Protein AF-A0A920SIL8-F1 (afdb_monomer_lite)

pLDDT: mean 77.58, std 11.58, range [43.81, 92.38]

Structure (mmCIF, N/CA/C/O backbone):
data_AF-A0A920SIL8-F1
#
_entry.id   AF-A0A920SIL8-F1
#
loop_
_atom_site.group_PDB
_atom_site.id
_atom_site.type_symbol
_atom_site.label_atom_id
_atom_site.label_alt_id
_atom_site.label_comp_id
_atom_site.label_asym_id
_atom_site.label_entity_id
_atom_site.label_seq_id
_atom_site.pdbx_PDB_ins_code
_atom_site.Cartn_x
_atom_site.Cartn_y
_atom_site.Cartn_z
_atom_site.occupancy
_atom_site.B_iso_or_equiv
_atom_site.auth_seq_id
_atom_site.auth_comp_id
_atom_site.auth_asym_id
_atom_site.auth_atom_id
_atom_site.pdbx_PDB_model_num
ATOM 1 N N . MET A 1 1 ? 18.986 7.764 -14.759 1.00 45.75 1 MET A N 1
ATOM 2 C CA . MET A 1 1 ? 19.215 9.223 -14.596 1.00 45.75 1 MET A CA 1
ATOM 3 C C . MET A 1 1 ? 18.585 10.033 -15.748 1.00 45.75 1 MET A C 1
ATOM 5 O O . MET A 1 1 ? 19.257 10.860 -16.344 1.00 45.75 1 MET A O 1
ATOM 9 N N . ALA A 1 2 ? 17.302 9.820 -16.078 1.00 46.94 2 ALA A N 1
ATOM 10 C CA . ALA A 1 2 ? 16.611 10.552 -17.161 1.00 46.94 2 ALA A CA 1
ATOM 11 C C . ALA A 1 2 ? 15.468 11.460 -16.655 1.00 46.94 2 ALA A C 1
ATOM 13 O O . ALA A 1 2 ? 15.134 12.445 -17.299 1.00 46.94 2 ALA A O 1
ATOM 14 N N . ALA A 1 3 ? 14.951 11.215 -15.445 1.00 43.81 3 ALA A N 1
ATOM 15 C CA . ALA A 1 3 ? 13.849 11.979 -14.848 1.00 43.81 3 ALA A CA 1
ATOM 16 C C . ALA A 1 3 ? 14.210 13.415 -14.400 1.00 43.81 3 ALA A C 1
ATOM 18 O O . ALA A 1 3 ? 13.351 14.145 -13.923 1.00 43.81 3 ALA A O 1
ATOM 19 N N . ARG A 1 4 ? 15.477 13.836 -14.528 1.00 55.31 4 ARG A N 1
ATOM 20 C CA . ARG A 1 4 ? 15.937 15.185 -14.144 1.00 55.31 4 ARG A CA 1
ATOM 21 C C . ARG A 1 4 ? 15.851 16.226 -15.269 1.00 55.31 4 ARG A C 1
ATOM 23 O O . ARG A 1 4 ? 16.152 17.382 -15.002 1.00 55.31 4 ARG A O 1
ATOM 30 N N . ARG A 1 5 ? 15.500 15.849 -16.506 1.00 60.78 5 ARG A N 1
ATOM 31 C CA . ARG A 1 5 ? 15.675 16.728 -17.681 1.00 60.78 5 ARG A CA 1
ATOM 32 C C . ARG A 1 5 ? 14.436 17.477 -18.172 1.00 60.78 5 ARG A C 1
ATOM 34 O O . ARG A 1 5 ? 14.576 18.254 -19.105 1.00 60.78 5 ARG A O 1
ATOM 41 N N . ASP A 1 6 ? 13.284 17.309 -17.531 1.00 65.69 6 ASP A N 1
ATOM 42 C CA . ASP A 1 6 ? 12.075 18.049 -17.896 1.00 65.69 6 ASP A CA 1
ATOM 43 C C . ASP A 1 6 ? 11.229 18.355 -16.639 1.00 65.69 6 ASP A C 1
ATOM 45 O O . ASP A 1 6 ? 10.632 17.444 -16.052 1.00 65.69 6 ASP A O 1
ATOM 49 N N . PRO A 1 7 ? 11.225 19.613 -16.159 1.00 67.19 7 PRO A N 1
ATOM 50 C CA . PRO A 1 7 ? 10.468 20.006 -14.976 1.00 67.19 7 PRO A CA 1
ATOM 51 C C . PRO A 1 7 ? 8.951 19.903 -15.182 1.00 67.19 7 PRO A C 1
ATOM 53 O O . PRO A 1 7 ? 8.238 19.667 -14.207 1.00 67.19 7 PRO A O 1
ATOM 56 N N . GLU A 1 8 ? 8.462 20.009 -16.420 1.00 70.31 8 GLU A N 1
ATOM 57 C CA . GLU A 1 8 ? 7.047 19.844 -16.744 1.00 70.31 8 GLU A CA 1
ATOM 58 C C . GLU A 1 8 ? 6.646 18.367 -16.653 1.00 70.31 8 GLU A C 1
ATOM 60 O O . GLU A 1 8 ? 5.655 18.027 -16.005 1.00 70.31 8 GLU A O 1
ATOM 65 N N . LEU A 1 9 ? 7.475 17.461 -17.182 1.00 71.12 9 LEU A N 1
ATOM 66 C CA . LEU A 1 9 ? 7.286 16.016 -17.010 1.00 71.12 9 LEU A CA 1
ATOM 67 C C . LEU A 1 9 ? 7.328 15.606 -15.530 1.00 71.12 9 LEU A C 1
ATOM 69 O O . LEU A 1 9 ? 6.517 14.795 -15.084 1.00 71.12 9 LEU A O 1
ATOM 73 N N . ALA A 1 10 ? 8.251 16.177 -14.751 1.00 71.25 10 ALA A N 1
ATOM 74 C CA . ALA A 1 10 ? 8.338 15.918 -13.317 1.00 71.25 10 ALA A CA 1
ATOM 75 C C . ALA A 1 10 ? 7.108 16.443 -12.556 1.00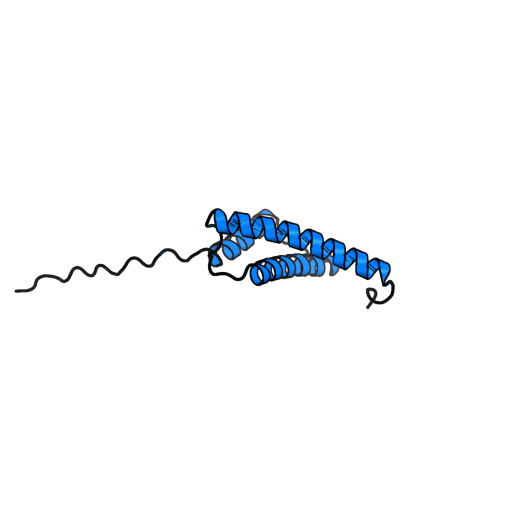 71.25 10 ALA A C 1
ATOM 77 O O . ALA A 1 10 ? 6.665 15.797 -11.607 1.00 71.25 10 ALA A O 1
ATOM 78 N N . ALA A 1 11 ? 6.548 17.592 -12.949 1.00 74.25 11 ALA A N 1
ATOM 79 C CA . ALA A 1 11 ? 5.302 18.106 -12.385 1.00 74.25 11 ALA A CA 1
ATOM 80 C C . ALA A 1 11 ? 4.125 17.173 -12.703 1.00 74.25 11 ALA A C 1
ATOM 82 O O . ALA A 1 11 ? 3.448 16.733 -11.778 1.00 74.25 11 ALA A O 1
ATOM 83 N N . ARG A 1 12 ? 3.966 16.760 -13.968 1.00 72.75 12 ARG A N 1
ATOM 84 C CA . ARG A 1 12 ? 2.901 15.833 -14.391 1.00 72.75 12 ARG A CA 1
ATOM 85 C C . ARG A 1 12 ? 3.007 14.458 -13.733 1.00 72.75 12 ARG A C 1
ATOM 87 O O . ARG A 1 12 ? 1.996 13.878 -13.357 1.00 72.75 12 ARG A O 1
ATOM 94 N N . LEU A 1 13 ? 4.221 13.933 -13.552 1.00 70.81 13 LEU A N 1
ATOM 95 C CA . LEU A 1 13 ? 4.444 12.685 -12.813 1.00 70.81 13 LEU A CA 1
ATOM 96 C C . LEU A 1 13 ? 4.065 12.822 -11.337 1.00 70.81 13 LEU A C 1
ATOM 98 O O . LEU A 1 13 ? 3.422 11.927 -10.798 1.00 70.81 13 LEU A O 1
ATOM 102 N N . ARG A 1 14 ? 4.437 13.928 -10.681 1.00 72.69 14 ARG A N 1
ATOM 103 C CA . ARG A 1 14 ? 4.042 14.182 -9.286 1.00 72.69 14 ARG A CA 1
ATOM 104 C C . ARG A 1 14 ? 2.534 14.317 -9.146 1.00 72.69 14 ARG A C 1
ATOM 106 O O . ARG A 1 14 ? 1.978 13.761 -8.211 1.00 72.69 14 ARG A O 1
ATOM 113 N N . GLU A 1 15 ? 1.895 15.018 -10.073 1.00 75.62 15 GLU A N 1
ATOM 114 C CA . GLU A 1 15 ? 0.446 15.198 -10.102 1.00 75.62 15 GLU A CA 1
ATOM 115 C C . GLU A 1 15 ? -0.262 13.856 -10.314 1.00 75.62 15 GLU A C 1
ATOM 117 O O . GLU A 1 15 ? -1.132 13.491 -9.532 1.00 75.62 15 GLU A O 1
ATOM 122 N N . ARG A 1 16 ? 0.218 13.034 -11.256 1.00 74.06 16 ARG A N 1
ATOM 123 C CA . ARG A 1 16 ? -0.292 11.674 -11.466 1.00 74.06 16 ARG A CA 1
ATOM 124 C C . ARG A 1 16 ? -0.135 10.793 -10.226 1.00 74.06 16 ARG A C 1
ATOM 126 O O . ARG A 1 16 ? -1.077 10.102 -9.862 1.00 74.06 16 ARG A O 1
ATOM 133 N N . VAL A 1 17 ? 1.024 10.826 -9.569 1.00 74.44 17 VAL A N 1
ATOM 134 C CA . VAL A 1 17 ? 1.267 10.076 -8.323 1.00 74.44 17 VAL A CA 1
ATOM 135 C C . VAL A 1 17 ? 0.386 10.594 -7.185 1.00 74.44 17 VAL A C 1
ATOM 137 O O . VAL A 1 17 ? -0.113 9.801 -6.395 1.00 74.44 17 VAL A O 1
ATOM 140 N N . ALA A 1 18 ? 0.157 11.905 -7.100 1.00 74.12 18 ALA A N 1
ATOM 141 C CA . ALA A 1 18 ? -0.739 12.487 -6.110 1.00 74.12 18 ALA A CA 1
ATOM 142 C C . ALA A 1 18 ? -2.200 12.087 -6.363 1.00 74.12 18 ALA A C 1
ATOM 144 O O . ALA A 1 18 ? -2.927 11.818 -5.412 1.00 74.12 18 ALA A O 1
ATOM 145 N N . ASP A 1 19 ? -2.638 12.025 -7.620 1.00 73.19 19 ASP A N 1
ATOM 146 C CA . ASP A 1 19 ? -3.978 11.570 -8.007 1.00 73.19 19 ASP A CA 1
ATOM 147 C C . ASP A 1 19 ? -4.186 10.090 -7.681 1.00 73.19 19 ASP A C 1
ATOM 149 O O . ASP A 1 19 ? -5.198 9.727 -7.078 1.00 73.19 19 ASP A O 1
ATOM 153 N N . GLU A 1 20 ? -3.201 9.254 -8.016 1.00 71.69 20 GLU A N 1
ATOM 154 C CA . GLU A 1 20 ? -3.163 7.838 -7.645 1.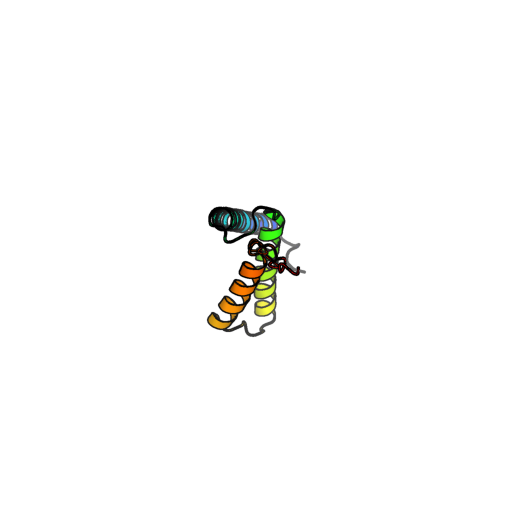00 71.69 20 GLU A CA 1
ATOM 155 C C . GLU A 1 20 ? -3.225 7.688 -6.116 1.00 71.69 20 GLU A C 1
ATOM 157 O O . GLU A 1 20 ? -4.037 6.924 -5.597 1.00 71.69 20 GLU A O 1
ATOM 162 N N . GLY A 1 21 ? -2.451 8.503 -5.391 1.00 70.56 21 GLY A N 1
ATOM 163 C CA . GLY A 1 21 ? -2.422 8.541 -3.933 1.00 70.56 21 GLY A CA 1
ATOM 164 C C . GLY A 1 21 ? -3.748 8.961 -3.301 1.00 70.56 21 GLY A C 1
ATOM 165 O O . GLY A 1 21 ? -4.157 8.351 -2.319 1.00 70.56 21 GLY A O 1
ATOM 166 N N . ARG A 1 22 ? -4.471 9.936 -3.871 1.00 74.56 22 ARG A N 1
ATOM 167 C CA . ARG A 1 22 ? -5.825 10.304 -3.405 1.00 74.56 22 ARG A CA 1
ATOM 168 C C . ARG A 1 22 ? -6.826 9.174 -3.637 1.00 74.56 22 ARG A C 1
ATOM 170 O O . ARG A 1 22 ? -7.677 8.923 -2.788 1.00 74.56 22 ARG A O 1
ATOM 177 N N . ARG A 1 23 ? -6.717 8.475 -4.770 1.00 71.56 23 ARG A N 1
ATOM 178 C CA . ARG A 1 23 ? -7.579 7.332 -5.102 1.00 71.56 23 ARG A CA 1
ATOM 179 C C . ARG A 1 23 ? -7.321 6.147 -4.169 1.00 71.56 23 ARG A C 1
ATOM 181 O O . ARG A 1 23 ? -8.272 5.534 -3.704 1.00 71.56 23 ARG A O 1
ATOM 188 N N . LEU A 1 24 ? -6.052 5.879 -3.864 1.00 70.12 24 LEU A N 1
ATOM 189 C CA . LEU A 1 24 ? -5.621 4.890 -2.876 1.00 70.12 24 LEU A CA 1
ATOM 190 C C . LEU A 1 24 ? -6.049 5.269 -1.457 1.00 70.12 24 LEU A C 1
ATOM 192 O O . LEU A 1 24 ? -6.563 4.415 -0.753 1.00 70.12 24 LEU A O 1
ATOM 196 N N . GLY A 1 25 ? -5.909 6.535 -1.058 1.00 71.06 25 GLY A N 1
ATOM 197 C CA . GLY A 1 25 ? -6.365 7.016 0.250 1.00 71.06 25 GLY A CA 1
ATOM 198 C C . GLY A 1 25 ? -7.857 6.770 0.472 1.00 71.06 25 GLY A C 1
ATOM 199 O O . GLY A 1 25 ? -8.237 6.264 1.519 1.00 71.06 25 GLY A O 1
ATOM 200 N N . LYS A 1 26 ? -8.686 7.007 -0.555 1.00 74.69 26 LYS A N 1
ATOM 201 C CA . LYS A 1 26 ? -10.123 6.693 -0.515 1.00 74.69 26 LYS A CA 1
ATOM 202 C C . LYS A 1 26 ? -10.395 5.196 -0.322 1.00 74.69 26 LYS A C 1
ATOM 204 O O . LYS A 1 26 ? -11.273 4.842 0.449 1.00 74.69 26 LYS A O 1
ATOM 209 N N . LEU A 1 27 ? -9.638 4.332 -1.001 1.00 76.56 27 LEU A N 1
ATOM 210 C CA . LEU A 1 27 ? -9.753 2.876 -0.844 1.00 76.56 27 LEU A CA 1
ATOM 211 C C . LEU A 1 27 ? -9.286 2.404 0.540 1.00 76.56 27 LEU A C 1
ATOM 213 O O . LEU A 1 27 ? -9.850 1.461 1.080 1.00 76.56 27 LEU A O 1
ATOM 217 N N . VAL A 1 28 ? -8.270 3.056 1.113 1.00 76.25 28 VAL A N 1
ATOM 218 C CA . VAL A 1 28 ? -7.814 2.804 2.487 1.00 76.25 28 VAL A CA 1
ATOM 219 C C . VAL A 1 28 ? -8.889 3.227 3.488 1.00 76.25 28 VAL A C 1
ATOM 221 O O . VAL A 1 28 ? -9.226 2.429 4.349 1.00 76.25 28 VAL A O 1
ATOM 224 N N . ASP A 1 29 ? -9.486 4.413 3.336 1.00 73.75 29 ASP A N 1
ATOM 225 C CA . ASP A 1 29 ? -10.579 4.877 4.209 1.00 73.75 29 ASP A CA 1
ATOM 226 C C . ASP A 1 29 ? -11.807 3.959 4.151 1.00 73.75 29 ASP A C 1
ATOM 228 O O . ASP A 1 29 ? -12.418 3.666 5.181 1.00 73.75 29 ASP A O 1
ATOM 232 N N . GLU A 1 30 ? -12.163 3.485 2.953 1.00 77.00 30 GLU A N 1
ATOM 233 C CA . GLU A 1 30 ? -13.226 2.494 2.754 1.00 77.00 30 GLU A CA 1
ATOM 234 C C . GLU A 1 30 ? -12.860 1.166 3.436 1.00 77.00 30 GLU A C 1
ATOM 236 O O . GLU A 1 30 ? -13.645 0.649 4.224 1.00 77.00 30 GLU A O 1
ATOM 241 N N . GLY A 1 31 ? -11.634 0.670 3.238 1.00 72.38 31 GLY A N 1
ATOM 242 C CA . GLY A 1 31 ? -11.142 -0.546 3.890 1.00 72.38 31 GLY A CA 1
ATOM 243 C C . GLY A 1 31 ? -11.115 -0.454 5.419 1.00 72.38 31 GLY A C 1
ATOM 244 O O . GLY A 1 31 ? -11.501 -1.405 6.092 1.00 72.38 31 GLY A O 1
ATOM 245 N N . THR A 1 32 ? -10.719 0.682 5.991 1.00 74.19 32 THR A N 1
ATOM 246 C CA . THR A 1 32 ? -10.776 0.910 7.443 1.00 74.19 32 THR A CA 1
ATOM 247 C C . THR A 1 32 ? -12.219 0.950 7.945 1.00 74.19 32 THR A C 1
ATOM 249 O O . THR A 1 32 ? -12.532 0.328 8.957 1.00 74.19 32 THR A O 1
ATOM 252 N N . SER A 1 33 ? -13.117 1.632 7.226 1.00 71.31 33 SER A N 1
ATOM 253 C CA . SER A 1 33 ? -14.540 1.723 7.594 1.00 71.31 33 SER A CA 1
ATOM 254 C C . SER A 1 33 ? -15.248 0.365 7.542 1.00 71.31 33 SER A C 1
ATOM 256 O O . SER A 1 33 ? -16.107 0.090 8.378 1.00 71.31 33 SER A O 1
ATOM 258 N N . ASP A 1 34 ? -14.848 -0.494 6.604 1.00 75.31 34 ASP A N 1
ATOM 259 C CA . ASP A 1 34 ? -15.365 -1.856 6.437 1.00 75.31 34 ASP A CA 1
ATOM 260 C C . ASP A 1 34 ? -14.672 -2.882 7.363 1.00 75.31 34 ASP A C 1
ATOM 262 O O . ASP A 1 34 ? -14.991 -4.072 7.325 1.00 75.31 34 ASP A O 1
ATOM 266 N N . GLY A 1 35 ? -13.733 -2.442 8.213 1.00 71.75 35 GLY A N 1
ATOM 267 C CA . GLY A 1 35 ? -13.011 -3.288 9.172 1.00 71.75 35 GLY A CA 1
ATOM 268 C C . GLY A 1 35 ? -11.921 -4.175 8.558 1.00 71.75 35 GLY A C 1
ATOM 269 O O . GLY A 1 35 ? -11.427 -5.085 9.220 1.00 71.75 35 GLY A O 1
ATOM 270 N N . LEU A 1 36 ? -11.540 -3.923 7.303 1.00 78.06 36 LEU A N 1
ATOM 271 C CA . LEU A 1 36 ? -10.468 -4.626 6.592 1.00 78.06 36 LEU A CA 1
ATOM 272 C C . LEU A 1 36 ? -9.069 -4.159 7.027 1.00 78.06 36 LEU A C 1
ATOM 274 O O . LEU A 1 36 ? -8.098 -4.891 6.864 1.00 78.06 36 LEU A O 1
ATOM 278 N N . LEU A 1 37 ? -8.961 -2.945 7.566 1.00 84.62 37 LEU A N 1
ATOM 279 C CA . LEU A 1 37 ? -7.725 -2.381 8.108 1.00 84.62 37 LEU A CA 1
ATOM 280 C C . LEU A 1 37 ? -7.934 -1.987 9.567 1.00 84.62 37 LEU A C 1
ATOM 282 O O . LEU A 1 37 ? -8.996 -1.477 9.925 1.00 84.62 37 LEU A O 1
ATOM 286 N N . ASP A 1 38 ? -6.908 -2.194 10.389 1.00 86.81 38 ASP A N 1
ATOM 287 C CA . ASP A 1 38 ? -6.890 -1.713 11.767 1.00 86.81 38 ASP A CA 1
ATOM 288 C C . ASP A 1 38 ? -7.047 -0.173 11.793 1.00 86.81 38 ASP A C 1
ATOM 290 O O . ASP A 1 38 ? -6.256 0.532 11.151 1.00 86.81 38 ASP A O 1
ATOM 294 N N . PRO A 1 39 ? -8.072 0.368 12.486 1.00 84.44 39 PRO A N 1
ATOM 295 C CA . PRO A 1 39 ? -8.328 1.806 12.542 1.00 84.44 39 PRO A CA 1
ATOM 296 C C . PRO A 1 39 ? -7.227 2.616 13.237 1.00 84.44 39 PRO A C 1
ATOM 298 O O . PRO A 1 39 ? -7.180 3.831 13.046 1.00 84.44 39 PRO A O 1
ATOM 301 N N . ASP A 1 40 ? -6.335 1.976 13.998 1.00 88.69 40 ASP A N 1
ATOM 302 C CA . ASP A 1 40 ? -5.216 2.648 14.665 1.00 88.69 40 ASP A CA 1
ATOM 303 C C . ASP A 1 40 ? -3.993 2.843 13.739 1.00 88.69 40 ASP A C 1
ATOM 305 O O . ASP A 1 40 ? -2.999 3.467 14.129 1.00 88.69 40 ASP A O 1
ATOM 309 N N . LEU A 1 41 ? -4.036 2.343 12.496 1.00 88.75 41 LEU A N 1
ATOM 310 C CA . LEU A 1 41 ? -2.957 2.525 11.522 1.00 88.75 41 LEU A CA 1
ATOM 311 C C . LEU A 1 41 ? -2.937 3.935 10.917 1.00 88.75 41 LEU A C 1
ATOM 313 O O . LEU A 1 41 ? -3.954 4.487 10.501 1.00 88.75 41 LEU A O 1
ATOM 317 N N . ASP A 1 42 ? -1.731 4.491 10.756 1.00 88.31 42 ASP A N 1
ATOM 318 C CA . ASP A 1 42 ? -1.543 5.750 10.033 1.00 88.31 42 ASP A CA 1
ATOM 319 C C . ASP A 1 42 ? -1.872 5.583 8.539 1.00 88.31 42 ASP A C 1
ATOM 321 O O . ASP A 1 42 ? -1.202 4.857 7.796 1.00 88.31 42 ASP A O 1
ATOM 325 N N . GLN A 1 43 ? -2.895 6.308 8.082 1.00 83.56 43 GLN A N 1
ATOM 326 C CA . GLN A 1 43 ? -3.394 6.244 6.707 1.00 83.56 43 GLN A CA 1
ATOM 327 C C . GLN A 1 43 ? -2.294 6.535 5.669 1.00 83.56 43 GLN A C 1
ATOM 329 O O . GLN A 1 43 ? -2.209 5.869 4.633 1.00 83.56 43 GLN A O 1
ATOM 334 N N . GLN A 1 44 ? -1.422 7.517 5.928 1.00 84.56 44 GLN A N 1
ATOM 335 C CA . GLN A 1 44 ? -0.352 7.880 4.995 1.00 84.56 44 GLN A CA 1
ATOM 336 C C . GLN A 1 44 ? 0.704 6.775 4.891 1.00 84.56 44 GLN A C 1
ATOM 338 O O . GLN A 1 44 ? 1.207 6.518 3.792 1.00 84.56 44 GLN A O 1
ATOM 343 N N . ALA A 1 45 ? 1.013 6.082 5.987 1.00 90.12 45 ALA A N 1
ATOM 344 C CA . ALA A 1 45 ? 1.901 4.928 5.996 1.00 90.12 45 ALA A CA 1
ATOM 345 C C . ALA A 1 45 ? 1.336 3.770 5.155 1.00 90.12 45 ALA A C 1
ATOM 347 O O . ALA A 1 45 ? 2.065 3.218 4.324 1.00 90.12 45 ALA A O 1
ATOM 348 N N . VAL A 1 46 ? 0.040 3.461 5.283 1.00 87.81 46 VAL A N 1
ATOM 349 C CA . VAL A 1 46 ? -0.634 2.425 4.475 1.00 87.81 46 VAL A CA 1
ATOM 350 C C . VAL A 1 46 ? -0.605 2.783 2.984 1.00 87.81 46 VAL A C 1
ATOM 352 O O . VAL A 1 46 ? -0.207 1.971 2.144 1.00 87.81 46 VAL A O 1
ATOM 355 N N . VAL A 1 47 ? -0.922 4.034 2.635 1.00 84.94 47 VAL A N 1
ATOM 356 C CA . VAL A 1 47 ? -0.829 4.523 1.248 1.00 84.94 47 VAL A CA 1
ATOM 357 C C . VAL A 1 47 ? 0.613 4.452 0.726 1.00 84.94 47 VAL A C 1
ATOM 359 O O . VAL A 1 47 ? 0.851 4.107 -0.437 1.00 84.94 47 VAL A O 1
ATOM 362 N N . ARG A 1 48 ? 1.614 4.757 1.560 1.00 87.44 48 ARG A N 1
ATOM 363 C CA . ARG A 1 48 ? 3.030 4.677 1.176 1.00 87.44 48 ARG A CA 1
ATOM 364 C C . ARG A 1 48 ? 3.471 3.237 0.919 1.00 87.44 48 ARG A C 1
ATOM 366 O O . ARG A 1 48 ? 4.227 3.019 -0.031 1.00 87.44 48 ARG A O 1
ATOM 373 N N . LEU A 1 49 ? 2.988 2.282 1.712 1.00 89.69 49 LEU A N 1
ATOM 374 C CA . LEU A 1 49 ? 3.227 0.853 1.516 1.00 89.69 49 LEU A CA 1
ATOM 375 C C . LEU A 1 49 ? 2.649 0.374 0.178 1.00 89.69 49 LEU A C 1
ATOM 377 O O . LEU A 1 49 ? 3.374 -0.227 -0.615 1.00 89.69 49 LEU A O 1
ATOM 381 N N . ALA A 1 50 ? 1.391 0.713 -0.117 1.00 86.00 50 ALA A N 1
ATOM 382 C CA . ALA A 1 50 ? 0.756 0.366 -1.390 1.00 86.00 50 ALA A CA 1
ATOM 383 C C . ALA A 1 50 ? 1.555 0.904 -2.594 1.00 86.00 50 ALA A C 1
ATOM 385 O O . ALA A 1 50 ? 1.825 0.176 -3.553 1.00 86.00 50 ALA A O 1
ATOM 386 N N . HIS A 1 51 ? 2.029 2.153 -2.514 1.00 82.81 51 HIS A N 1
ATOM 387 C CA . HIS A 1 51 ? 2.915 2.719 -3.532 1.00 82.81 51 HIS A CA 1
ATOM 388 C C . HIS A 1 51 ? 4.248 1.975 -3.647 1.00 82.81 51 HIS A C 1
ATOM 390 O O . HIS A 1 51 ? 4.715 1.747 -4.760 1.00 82.81 51 HIS A O 1
ATOM 396 N N . ALA A 1 52 ? 4.883 1.609 -2.530 1.00 90.25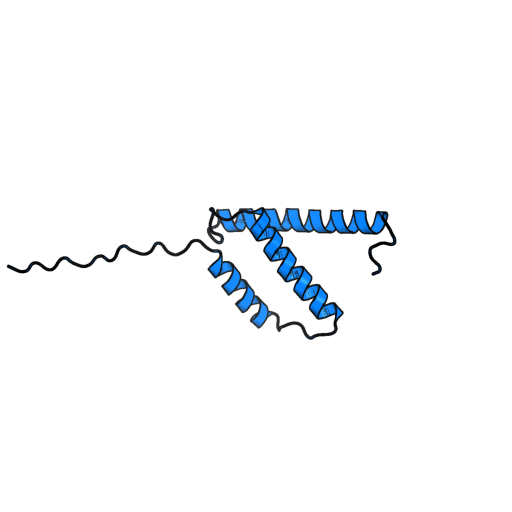 52 ALA A N 1
ATOM 397 C CA . ALA A 1 52 ? 6.154 0.889 -2.549 1.00 90.25 52 ALA A CA 1
ATOM 398 C C . ALA A 1 52 ? 6.024 -0.461 -3.270 1.00 90.25 52 ALA A C 1
ATOM 400 O O . ALA A 1 52 ? 6.875 -0.797 -4.095 1.00 90.25 52 ALA A O 1
ATOM 401 N N . ILE A 1 53 ? 4.925 -1.181 -3.028 1.00 89.88 53 ILE A N 1
ATOM 402 C CA . ILE A 1 53 ? 4.607 -2.436 -3.712 1.00 89.88 53 ILE A CA 1
ATOM 403 C C . ILE A 1 53 ? 4.419 -2.201 -5.219 1.00 89.88 53 ILE A C 1
ATOM 405 O O . ILE A 1 53 ? 5.082 -2.847 -6.035 1.00 89.88 53 ILE A O 1
ATOM 409 N N . GLY A 1 54 ? 3.575 -1.237 -5.605 1.00 84.62 54 GLY A N 1
ATOM 410 C CA . GLY A 1 54 ? 3.326 -0.917 -7.015 1.00 84.62 54 GLY A CA 1
ATOM 411 C C . GLY A 1 54 ? 4.586 -0.460 -7.761 1.00 84.62 54 GLY A C 1
ATOM 412 O O . GLY A 1 54 ? 4.854 -0.899 -8.881 1.00 84.62 54 GLY A O 1
ATOM 413 N N . PHE A 1 55 ? 5.415 0.372 -7.126 1.00 88.69 55 PHE A N 1
ATOM 414 C CA . PHE A 1 55 ? 6.693 0.813 -7.688 1.00 88.69 55 PHE A CA 1
ATOM 415 C C . PHE A 1 55 ? 7.705 -0.327 -7.805 1.00 88.69 55 PHE A C 1
ATOM 417 O O . PHE A 1 55 ? 8.404 -0.400 -8.815 1.00 88.69 55 PHE A O 1
ATOM 424 N N . GLY A 1 56 ? 7.760 -1.234 -6.825 1.00 87.75 56 GLY A N 1
ATOM 425 C CA . GLY A 1 56 ? 8.583 -2.440 -6.897 1.00 87.75 56 GLY A CA 1
ATOM 426 C C . GLY A 1 56 ? 8.226 -3.296 -8.113 1.00 87.75 56 GLY A C 1
ATOM 427 O O . GLY A 1 56 ? 9.107 -3.653 -8.888 1.00 87.75 56 GLY A O 1
ATOM 428 N N . MET A 1 57 ? 6.932 -3.526 -8.351 1.00 88.56 57 MET A N 1
ATOM 429 C CA . MET A 1 57 ? 6.443 -4.281 -9.514 1.00 88.56 57 MET A CA 1
ATOM 430 C C . MET A 1 57 ? 6.785 -3.605 -10.849 1.00 88.56 57 MET A C 1
ATOM 432 O O . MET A 1 57 ? 7.215 -4.268 -11.796 1.00 88.56 57 MET A O 1
ATOM 436 N N . LEU A 1 58 ? 6.650 -2.277 -10.929 1.00 85.94 58 LEU A N 1
ATOM 437 C CA . LEU A 1 58 ? 7.062 -1.507 -12.107 1.00 85.94 58 LEU A CA 1
ATOM 438 C C . LEU A 1 58 ? 8.569 -1.632 -12.369 1.00 85.94 58 LEU A C 1
ATOM 440 O O . LEU A 1 58 ? 8.977 -1.799 -13.521 1.00 85.94 58 LEU A O 1
ATOM 444 N N . LEU A 1 59 ? 9.390 -1.584 -11.316 1.00 88.50 59 LEU A N 1
ATOM 445 C CA . LEU A 1 59 ? 10.836 -1.745 -11.424 1.00 88.50 59 LEU A CA 1
ATOM 446 C C . LEU A 1 59 ? 11.200 -3.159 -11.902 1.00 88.50 59 LEU A C 1
ATOM 448 O O . LEU A 1 59 ? 11.955 -3.283 -12.864 1.00 88.50 59 LEU A O 1
ATOM 452 N N . THR A 1 60 ? 10.614 -4.203 -11.308 1.00 85.88 60 THR A N 1
ATOM 453 C CA . THR A 1 60 ? 10.773 -5.611 -11.720 1.00 85.88 60 THR A CA 1
ATOM 454 C C . THR A 1 60 ? 10.471 -5.793 -13.205 1.00 85.88 60 THR A C 1
ATOM 456 O O . THR A 1 60 ? 11.311 -6.295 -13.953 1.00 85.88 60 THR A O 1
ATOM 459 N N . ARG A 1 61 ? 9.329 -5.267 -13.667 1.00 81.81 61 ARG A N 1
ATOM 460 C CA . ARG A 1 61 ? 8.951 -5.297 -15.085 1.00 81.81 61 ARG A CA 1
ATOM 461 C C . ARG A 1 61 ? 9.952 -4.553 -15.970 1.00 81.81 61 ARG A C 1
ATOM 463 O O . ARG A 1 61 ? 10.278 -5.024 -17.055 1.00 81.81 61 ARG A O 1
ATOM 470 N N . SER A 1 62 ? 10.446 -3.393 -15.532 1.00 86.00 62 SER A N 1
ATOM 471 C CA . SER A 1 62 ? 11.418 -2.605 -16.307 1.00 86.00 62 SER A CA 1
ATOM 472 C C . SER A 1 62 ? 12.771 -3.302 -16.475 1.00 86.00 62 SER A C 1
ATOM 474 O O . SER A 1 62 ? 13.473 -3.044 -17.449 1.00 86.00 62 SER A O 1
ATOM 476 N N . MET A 1 63 ? 13.114 -4.205 -15.551 1.00 92.19 63 MET A N 1
ATOM 477 C CA . MET A 1 63 ? 14.303 -5.055 -15.627 1.00 92.19 63 MET A CA 1
ATOM 478 C C . MET A 1 63 ? 14.096 -6.295 -16.511 1.00 92.19 63 MET A C 1
ATOM 480 O O . MET A 1 63 ? 15.025 -7.080 -16.669 1.00 92.19 63 MET A O 1
ATOM 484 N N . GLY A 1 64 ? 12.905 -6.477 -17.094 1.00 88.69 64 GLY A N 1
ATOM 485 C CA . GLY A 1 64 ? 12.578 -7.636 -17.927 1.00 88.69 64 GLY A CA 1
ATOM 486 C C . GLY A 1 64 ? 12.379 -8.927 -17.134 1.00 88.69 64 GLY A C 1
ATOM 487 O O . GLY A 1 64 ? 12.451 -10.003 -17.716 1.00 88.69 64 GLY A O 1
ATOM 488 N N . LEU A 1 65 ? 12.163 -8.829 -15.820 1.00 90.38 65 LEU A N 1
ATOM 489 C CA . LEU A 1 65 ? 11.828 -9.977 -14.987 1.00 90.38 65 LEU A CA 1
ATOM 490 C C . LEU A 1 65 ? 10.345 -10.312 -15.140 1.00 90.38 65 LEU A C 1
ATOM 492 O O . LEU A 1 65 ? 9.501 -9.411 -15.225 1.00 90.38 65 LEU A O 1
ATOM 496 N N . ASP A 1 66 ? 10.041 -11.606 -15.121 1.00 88.19 66 ASP A N 1
ATOM 497 C CA . ASP A 1 66 ? 8.665 -12.080 -15.116 1.00 88.19 66 ASP A CA 1
ATOM 498 C C . ASP A 1 66 ? 7.949 -11.606 -13.849 1.00 88.19 66 ASP A C 1
ATOM 500 O O . ASP A 1 66 ? 8.482 -11.655 -12.735 1.00 88.19 66 ASP A O 1
ATOM 504 N N . LEU A 1 67 ? 6.724 -11.123 -14.035 1.00 84.38 67 LEU A N 1
ATOM 505 C CA . LEU A 1 67 ? 5.838 -10.828 -12.921 1.00 84.38 67 LEU A CA 1
ATOM 506 C C . LEU A 1 67 ? 5.181 -12.127 -12.442 1.00 84.38 67 LEU A C 1
ATOM 508 O O . LEU A 1 67 ? 4.971 -13.037 -13.249 1.00 84.38 67 LEU A O 1
ATOM 512 N N . PRO A 1 68 ? 4.844 -12.225 -11.146 1.00 85.81 68 PRO A N 1
ATOM 513 C CA . PRO A 1 68 ? 4.068 -13.344 -10.643 1.00 85.81 68 PRO A CA 1
ATOM 514 C C . PRO A 1 68 ? 2.755 -13.489 -11.413 1.00 85.81 68 PRO A C 1
ATOM 516 O O . PRO A 1 68 ? 2.155 -12.505 -11.854 1.00 85.81 68 PRO A O 1
ATOM 519 N N . ASP A 1 69 ? 2.308 -14.737 -11.518 1.00 90.25 69 ASP A N 1
ATOM 520 C CA . ASP A 1 69 ? 0.961 -15.053 -11.969 1.00 90.25 69 ASP A CA 1
ATOM 521 C C . ASP A 1 69 ? -0.084 -14.254 -11.154 1.00 90.25 69 ASP A C 1
ATOM 523 O O . ASP A 1 69 ? 0.083 -14.120 -9.933 1.00 90.25 69 ASP A O 1
ATOM 527 N N . PRO A 1 70 ? -1.140 -13.709 -11.791 1.00 81.25 70 PRO A N 1
ATOM 528 C CA . PRO A 1 70 ? -2.122 -12.874 -11.109 1.00 81.25 70 PRO A CA 1
ATOM 529 C C . PRO A 1 70 ? -2.794 -13.548 -9.913 1.00 81.25 70 PRO A C 1
ATOM 531 O O . PRO A 1 70 ? -2.997 -12.884 -8.898 1.00 81.25 70 PRO A O 1
ATOM 534 N N . ASP A 1 71 ? -3.122 -14.837 -9.984 1.00 84.06 71 ASP A N 1
ATOM 535 C CA . ASP A 1 71 ? -3.830 -15.526 -8.901 1.00 84.06 71 ASP A CA 1
ATOM 536 C C . ASP A 1 71 ? -2.897 -15.743 -7.709 1.00 84.06 71 ASP A C 1
ATOM 538 O O . ASP A 1 71 ? -3.247 -15.452 -6.562 1.00 84.06 71 ASP A O 1
ATOM 542 N N . HIS A 1 72 ? -1.654 -16.150 -7.974 1.00 88.75 72 HIS A N 1
ATOM 543 C CA . HIS A 1 72 ? -0.629 -16.243 -6.932 1.00 88.75 72 HIS A CA 1
ATOM 544 C C . HIS A 1 72 ? -0.305 -14.878 -6.309 1.00 88.75 72 HIS A C 1
ATOM 546 O O . HIS A 1 72 ? -0.076 -14.785 -5.101 1.00 88.75 72 HIS A O 1
ATOM 552 N N . TRP A 1 73 ? -0.310 -13.811 -7.109 1.00 88.44 73 TRP A N 1
ATOM 553 C CA . TRP A 1 73 ? -0.114 -12.448 -6.625 1.00 88.44 73 TRP A CA 1
ATOM 554 C C . TRP A 1 73 ? -1.249 -11.986 -5.705 1.00 88.44 73 TRP A C 1
ATOM 556 O O . TRP A 1 73 ? -0.975 -11.422 -4.641 1.00 88.44 73 TRP A O 1
ATOM 566 N N . HIS A 1 74 ? -2.507 -12.277 -6.056 1.00 83.81 74 HIS A N 1
ATOM 567 C CA . HIS A 1 74 ? -3.655 -11.968 -5.201 1.00 83.81 74 HIS A CA 1
ATOM 568 C C . HIS A 1 74 ? -3.532 -12.633 -3.830 1.00 83.81 74 HIS A C 1
ATOM 570 O O . HIS A 1 74 ? -3.721 -11.960 -2.822 1.00 83.81 74 HIS A O 1
ATOM 576 N N . VAL A 1 75 ? -3.126 -13.907 -3.770 1.00 91.12 75 VAL A N 1
ATOM 577 C CA . VAL A 1 75 ? -2.933 -14.620 -2.493 1.00 91.12 75 VAL A CA 1
ATOM 578 C C . VAL A 1 75 ? -1.917 -13.914 -1.591 1.00 91.12 75 VAL A C 1
ATOM 580 O O . VAL A 1 75 ? -2.130 -13.809 -0.382 1.00 91.12 75 VAL A O 1
ATOM 583 N N . VAL A 1 76 ? -0.810 -13.421 -2.154 1.00 92.38 76 VAL A N 1
ATOM 584 C CA . VAL A 1 76 ? 0.212 -12.700 -1.379 1.00 92.38 76 VAL A CA 1
ATOM 585 C C . VAL A 1 76 ? -0.340 -11.382 -0.846 1.00 92.38 76 VAL A C 1
ATOM 587 O O . VAL A 1 76 ? -0.174 -11.094 0.338 1.00 92.38 76 VAL A O 1
ATOM 590 N N . ILE 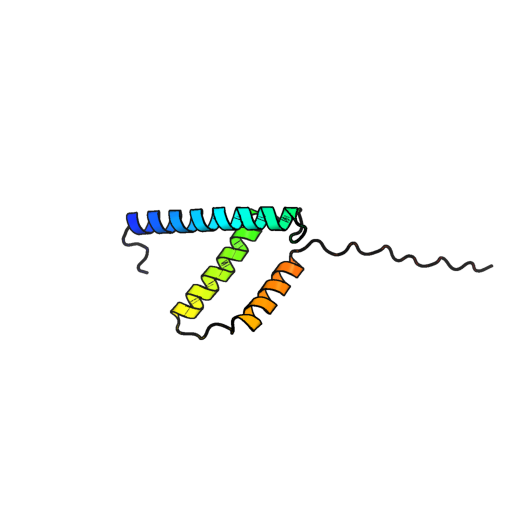A 1 77 ? -1.020 -10.601 -1.688 1.00 88.94 77 ILE A N 1
ATOM 591 C CA . ILE A 1 77 ? -1.598 -9.321 -1.270 1.00 88.94 77 ILE A CA 1
ATOM 592 C C . ILE A 1 77 ? -2.694 -9.509 -0.224 1.00 88.94 77 ILE A C 1
ATOM 594 O O . ILE A 1 77 ? -2.690 -8.772 0.758 1.00 88.94 77 ILE A O 1
ATOM 598 N N . SER A 1 78 ? -3.560 -10.515 -0.359 1.00 88.44 78 SER A N 1
ATOM 599 C CA . SER A 1 78 ? -4.558 -10.836 0.666 1.00 88.44 78 SER A CA 1
ATOM 600 C C . SER A 1 78 ? -3.905 -11.082 2.023 1.00 88.44 78 SER A C 1
ATOM 602 O O . SER A 1 78 ? -4.310 -10.471 2.999 1.00 88.44 78 SER A O 1
ATOM 604 N N . ARG A 1 79 ? -2.816 -11.858 2.086 1.00 91.88 79 ARG A N 1
ATOM 605 C CA . ARG A 1 79 ? -2.104 -12.098 3.355 1.00 91.88 79 ARG A CA 1
ATOM 606 C C . ARG A 1 79 ? -1.452 -10.849 3.942 1.00 91.88 79 ARG A C 1
ATOM 608 O O . ARG A 1 79 ? -1.345 -10.738 5.159 1.00 91.88 79 ARG A O 1
ATOM 615 N N . VAL A 1 80 ? -0.977 -9.935 3.096 1.00 91.06 80 VAL A N 1
ATOM 616 C CA . VAL A 1 80 ? -0.460 -8.640 3.561 1.00 91.06 80 VAL A CA 1
ATOM 617 C C . VAL A 1 80 ? -1.593 -7.815 4.164 1.00 91.06 80 VAL A C 1
ATOM 619 O O . VAL A 1 80 ? -1.407 -7.267 5.243 1.00 91.06 80 VAL A O 1
ATOM 622 N N . LEU A 1 81 ? -2.754 -7.759 3.506 1.00 85.75 81 LEU A N 1
ATOM 623 C CA . LEU A 1 81 ? -3.931 -7.045 4.008 1.00 85.75 81 LEU A CA 1
ATOM 624 C C . LEU A 1 81 ? -4.457 -7.661 5.309 1.00 85.75 81 LEU A C 1
ATOM 626 O O . LEU A 1 81 ? -4.672 -6.928 6.266 1.00 85.75 81 LEU A O 1
ATOM 630 N N . ASP A 1 82 ? -4.553 -8.990 5.390 1.00 89.19 82 ASP A N 1
ATOM 631 C CA . ASP A 1 82 ? -4.955 -9.702 6.610 1.00 89.19 82 ASP A CA 1
ATOM 632 C C . ASP A 1 82 ? -4.012 -9.394 7.785 1.00 89.19 82 ASP A C 1
ATOM 634 O O . ASP A 1 82 ? -4.446 -9.289 8.927 1.00 89.19 82 ASP A O 1
ATOM 638 N N . GLY A 1 83 ? -2.715 -9.216 7.515 1.00 89.81 83 GLY A N 1
ATOM 639 C CA . GLY A 1 83 ? -1.732 -8.818 8.526 1.00 89.81 83 GLY A CA 1
ATOM 640 C C . GLY A 1 83 ? -1.834 -7.355 8.977 1.00 89.81 83 GLY A C 1
ATOM 641 O O . GLY A 1 83 ? -1.238 -7.004 9.993 1.00 89.81 83 GLY A O 1
ATOM 642 N N . LEU A 1 84 ? -2.548 -6.510 8.229 1.00 89.19 84 LEU A N 1
ATOM 643 C CA . LEU A 1 84 ? -2.839 -5.112 8.570 1.00 89.19 84 LEU A CA 1
ATOM 644 C C . LEU A 1 84 ? -4.236 -4.936 9.186 1.00 89.19 84 LEU A C 1
ATOM 646 O O . LEU A 1 84 ? -4.577 -3.833 9.612 1.00 89.19 84 LEU A O 1
ATOM 650 N N . ALA A 1 85 ? -5.054 -5.987 9.204 1.00 88.12 85 ALA A N 1
ATOM 651 C CA . ALA A 1 85 ? -6.349 -5.974 9.863 1.00 88.12 85 ALA A CA 1
ATOM 652 C C . ALA A 1 85 ? -6.184 -5.975 11.390 1.00 88.12 85 ALA A C 1
ATOM 654 O O . ALA A 1 85 ? -5.167 -6.430 11.924 1.00 88.12 85 ALA A O 1
ATOM 655 N N . LEU A 1 86 ? -7.212 -5.495 12.097 1.00 82.81 86 LEU A N 1
ATOM 656 C CA . LEU A 1 86 ? -7.240 -5.538 13.557 1.00 82.81 86 LEU A CA 1
ATOM 657 C C . LEU A 1 86 ? -7.073 -7.000 14.021 1.00 82.81 86 LEU A C 1
ATOM 659 O O . LEU A 1 86 ? -7.815 -7.870 13.546 1.00 82.81 86 LEU A O 1
ATOM 663 N N . PRO A 1 87 ? -6.144 -7.300 14.950 1.00 76.94 87 PRO A N 1
ATOM 664 C CA . PRO A 1 87 ? -5.989 -8.652 15.457 1.00 76.94 87 PRO A CA 1
ATOM 665 C C . PRO A 1 87 ? -7.315 -9.138 16.051 1.00 76.94 87 PRO A C 1
ATOM 667 O O . PRO A 1 87 ? -7.988 -8.366 16.745 1.00 76.94 87 PRO A O 1
ATOM 670 N N . PRO A 1 88 ? -7.702 -10.410 15.842 1.00 74.50 88 PRO A N 1
ATOM 671 C CA . PRO A 1 88 ? -8.847 -10.957 16.549 1.00 74.50 88 PRO A CA 1
ATOM 672 C C . PRO A 1 88 ? -8.599 -10.771 18.045 1.00 74.50 88 PRO A C 1
ATOM 674 O O . PRO A 1 88 ? -7.525 -11.123 18.537 1.00 74.50 88 PRO A O 1
ATOM 677 N N . ALA A 1 89 ? -9.568 -10.180 18.750 1.00 72.06 89 ALA A N 1
ATOM 678 C CA . ALA A 1 89 ? -9.460 -9.964 20.184 1.00 72.06 89 ALA A CA 1
ATOM 679 C C . ALA A 1 89 ? -9.070 -11.292 20.836 1.00 72.06 89 ALA A C 1
ATOM 681 O O . ALA A 1 89 ? -9.828 -12.262 20.756 1.00 72.06 89 ALA A O 1
ATOM 682 N N . SER A 1 90 ? -7.873 -11.351 21.428 1.00 63.69 90 SER A N 1
ATOM 683 C CA . SER A 1 90 ? -7.447 -12.508 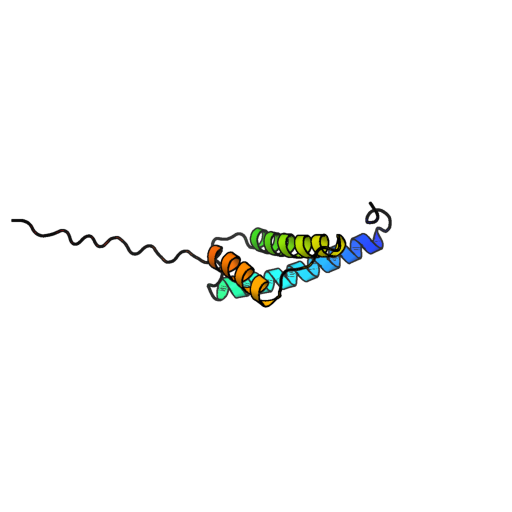22.205 1.00 63.69 90 SER A CA 1
ATOM 684 C C . SER A 1 90 ? -8.523 -12.744 23.252 1.00 63.69 90 SER A C 1
ATOM 686 O O . SER A 1 90 ? -8.674 -11.935 24.171 1.00 63.69 90 SER A O 1
ATOM 688 N N . MET A 1 91 ? -9.327 -13.798 23.081 1.00 59.56 91 MET A N 1
ATOM 689 C CA . MET A 1 91 ? -10.308 -14.152 24.095 1.00 59.56 91 MET A CA 1
ATOM 690 C C . MET A 1 91 ? -9.539 -14.343 25.402 1.00 59.56 91 MET A C 1
ATOM 692 O O . MET A 1 91 ? -8.519 -15.038 25.389 1.00 59.56 91 MET A O 1
ATOM 696 N N . PRO A 1 92 ? -9.967 -13.709 26.507 1.00 63.69 92 PRO A N 1
ATOM 697 C CA . PRO A 1 92 ? -9.317 -13.928 27.782 1.00 63.69 92 PRO A CA 1
ATOM 698 C C . PRO A 1 92 ? -9.363 -15.426 28.061 1.00 63.69 92 PRO A C 1
ATOM 700 O O . PRO A 1 92 ? -10.438 -16.029 27.983 1.00 63.69 92 PRO A O 1
ATOM 703 N N . ASP A 1 93 ? -8.192 -16.004 28.344 1.00 63.25 93 ASP A N 1
ATOM 704 C CA . ASP A 1 93 ? -8.046 -17.377 28.813 1.00 63.25 93 ASP A CA 1
ATOM 705 C C . ASP A 1 93 ? -9.001 -17.548 29.994 1.00 63.25 93 ASP A C 1
ATOM 707 O O . ASP A 1 93 ? -8.716 -17.163 31.131 1.00 63.25 93 ASP A O 1
ATOM 711 N N . THR A 1 94 ? -10.184 -18.093 29.720 1.00 61.50 94 THR A N 1
ATOM 712 C CA . THR A 1 94 ? -11.109 -18.507 30.761 1.00 61.50 94 THR A CA 1
ATOM 713 C C . THR A 1 94 ? -10.540 -19.815 31.266 1.00 61.50 94 THR A C 1
ATOM 715 O O . THR A 1 94 ? -11.013 -20.892 30.921 1.00 61.50 94 THR A O 1
ATOM 718 N N . THR A 1 95 ? -9.454 -19.719 32.034 1.00 67.25 95 THR A N 1
ATOM 719 C CA . THR A 1 95 ? -9.013 -20.814 32.884 1.00 67.25 95 THR A CA 1
ATOM 720 C C . THR A 1 95 ? -10.164 -21.026 33.861 1.00 67.25 95 THR A C 1
ATOM 722 O O . THR A 1 95 ? -10.428 -20.130 34.669 1.00 67.25 95 THR A O 1
ATOM 725 N N . PRO A 1 96 ? -10.910 -22.145 33.793 1.00 60.81 96 PRO A N 1
ATOM 7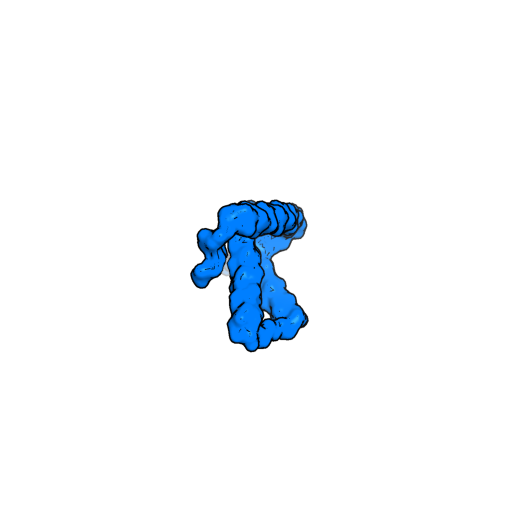26 C CA . PRO A 1 96 ? -11.882 -22.423 34.825 1.00 60.81 96 PRO A CA 1
ATOM 727 C C . PRO A 1 96 ? -11.053 -22.668 36.082 1.00 60.81 96 PRO A C 1
ATOM 729 O O . PRO A 1 96 ? -10.287 -23.630 36.152 1.00 60.81 96 PRO A O 1
ATOM 732 N N . SER A 1 97 ? -11.133 -21.740 37.036 1.00 57.97 97 SER A N 1
ATOM 733 C CA . SER A 1 97 ? -10.559 -21.908 38.365 1.00 57.97 97 SER A CA 1
ATOM 734 C C . SER A 1 97 ? -11.260 -23.106 38.989 1.00 57.97 97 SER A C 1
ATOM 736 O O . SER A 1 97 ? -12.356 -22.989 39.533 1.00 57.97 97 SER A O 1
ATOM 738 N N . GLY A 1 98 ? -10.654 -24.275 38.792 1.00 57.72 98 GLY A N 1
ATOM 739 C CA . GLY A 1 98 ? -11.120 -25.544 39.299 1.00 57.72 98 GLY A CA 1
ATOM 740 C C . GLY A 1 98 ? -11.215 -25.456 40.808 1.00 57.72 98 GLY A C 1
ATOM 741 O O . GLY A 1 98 ? -10.213 -25.360 41.509 1.00 57.72 98 GLY A O 1
ATOM 742 N N . GLU A 1 99 ? -12.453 -25.479 41.269 1.00 60.38 99 GLU A N 1
ATOM 743 C CA . GLU A 1 99 ? -12.868 -25.860 42.602 1.00 60.38 99 GLU A CA 1
ATOM 744 C C . GLU A 1 99 ? -12.065 -27.082 43.074 1.00 60.38 99 GLU A C 1
ATOM 746 O O . GLU A 1 99 ? -12.252 -28.194 42.582 1.00 60.38 99 GLU A O 1
ATOM 751 N N . GLN A 1 100 ? -11.144 -26.883 44.017 1.00 57.47 100 GLN A N 1
ATOM 752 C CA . GLN A 1 100 ? -10.566 -27.968 44.805 1.00 57.47 100 GLN A CA 1
ATOM 753 C C . GLN A 1 100 ? -10.572 -27.575 46.283 1.00 57.47 100 GLN A C 1
ATOM 755 O O . GLN A 1 100 ? -9.704 -26.844 46.747 1.00 57.47 100 GLN A O 1
ATOM 760 N N . ARG A 1 101 ? -11.655 -28.041 46.922 1.00 56.47 101 ARG A N 1
ATOM 761 C CA . ARG A 1 101 ? -11.817 -28.577 48.288 1.00 56.47 101 ARG A CA 1
ATOM 762 C C . ARG A 1 101 ? -10.893 -28.104 49.406 1.00 56.47 101 ARG A C 1
ATOM 764 O O . ARG A 1 101 ? -9.682 -28.396 49.338 1.00 56.47 101 ARG A O 1
#

Radius of gyration: 20.98 Å; chains: 1; bounding box: 35×49×66 Å

Secondary structure (DSSP, 8-state):
--TTS-HHHHHHHHHHHHHHHHHHHHHHHHHHHTTSS-TTS-HHHHHHHHHHHHHHHHHHHHTTPPPPPHHHHHHHHHHHHHTTSPPP-------------

Sequence (101 aa):
MAARRDPELAARLRERVADEGRRLGKLVDEGTSDGLLDPDLDQQAVVRLAHAIGFGMLLTRSMGLDLPDPDHWHVVISRVLDGLALPPASMPDTTPSGEQR

Foldseek 3Di:
DPLPPDVVVVVVVVVVLVVVLVVQLVVLVVCVVVQLADPPDDSVVVSVVVVVVVVVQVVCVVVVHDDDDPVVVVVVVSVVSNVRGDPDPPDPPPPPPDDDD